Protein AF-D8RZA8-F1 (afdb_monomer_lite)

Secondary structure (DSSP, 8-state):
---------------TTHHHHHHHHHHHHHHHHHHHIIIIISSSB-TTTTTSSEEETTSPBPPTT---TTS-EEE-TTTTTSSBSS--

pLDDT: mean 73.31, std 10.55, range [51.44, 94.44]

Organism: Selaginella moellendorffii (NCBI:txid88036)

Radius of gyration: 25.18 Å; chains: 1; bounding box: 53×43×57 Å

InterPro domains:
  IPR036410 Heat shock protein DnaJ, cysteine-rich domain superfamily [SSF57938] (34-85)

Sequence (88 aa):
RRRGPKVVCAVGELSSNSTSYLIAGAIGIAVIGTAFPIFFSRKDLCPECDGAGFVRKTGSKLTANAARKDNTQIVCARCNGLGKLGKI

Foldseek 3Di:
DDDDDDDDDPDDDDPPCPVVVVVVVVVVVVVVVVCCCVVPVPQFFDPQQRLLQWDAPVSHHDHNPRPDPPGDIDGDPQPRSRRTPPDD

Structure (mmCIF, N/CA/C/O backbone):
data_AF-D8RZA8-F1
#
_entry.id   AF-D8RZA8-F1
#
loop_
_atom_site.group_PDB
_atom_site.id
_atom_site.type_symbol
_atom_site.label_atom_id
_atom_site.label_alt_id
_atom_site.label_comp_id
_atom_site.label_asym_id
_atom_site.label_entity_id
_atom_site.label_seq_id
_atom_site.pdbx_PDB_ins_code
_atom_site.Cartn_x
_atom_site.Cartn_y
_atom_site.Cartn_z
_atom_site.occupancy
_atom_site.B_iso_or_equiv
_atom_site.auth_seq_id
_atom_site.auth_comp_id
_atom_site.auth_asym_id
_atom_site.auth_atom_id
_atom_site.pdbx_PDB_model_num
ATOM 1 N N . ARG A 1 1 ? 31.691 37.215 -27.679 1.00 51.44 1 ARG A N 1
ATOM 2 C CA . ARG A 1 1 ? 31.343 35.980 -28.433 1.00 51.44 1 ARG A CA 1
ATOM 3 C C . ARG A 1 1 ? 30.841 34.932 -27.431 1.00 51.44 1 ARG A C 1
ATOM 5 O O . ARG A 1 1 ? 31.662 34.346 -26.743 1.00 51.44 1 ARG A O 1
ATOM 12 N N . ARG A 1 2 ? 29.521 34.768 -27.243 1.00 57.47 2 ARG A N 1
ATOM 13 C CA . ARG A 1 2 ? 28.959 33.782 -26.294 1.00 57.47 2 ARG A CA 1
ATOM 14 C C . ARG A 1 2 ? 28.919 32.407 -26.971 1.00 57.47 2 ARG A C 1
ATOM 16 O O . ARG A 1 2 ? 28.273 32.266 -28.003 1.00 57.47 2 ARG A O 1
ATOM 23 N N . ARG A 1 3 ? 29.646 31.423 -26.434 1.00 63.78 3 ARG A N 1
ATOM 24 C CA . ARG A 1 3 ? 29.516 30.011 -26.830 1.00 63.78 3 ARG A CA 1
ATOM 25 C C . ARG A 1 3 ? 28.319 29.443 -26.067 1.00 63.78 3 ARG A C 1
ATOM 27 O O . ARG A 1 3 ? 28.373 29.368 -24.845 1.00 63.78 3 ARG A O 1
ATOM 34 N N . GLY A 1 4 ? 27.233 29.134 -26.774 1.00 71.38 4 GLY A N 1
ATOM 35 C CA . GLY A 1 4 ? 26.097 28.410 -26.199 1.00 71.38 4 GLY A CA 1
ATOM 36 C C . GLY A 1 4 ? 26.493 26.990 -25.768 1.00 71.38 4 GLY A C 1
ATOM 37 O O . GLY A 1 4 ? 27.550 26.502 -26.188 1.00 71.38 4 GLY A O 1
ATOM 38 N N . PRO A 1 5 ? 25.685 26.331 -24.919 1.00 65.75 5 PRO A N 1
ATOM 39 C CA . PRO A 1 5 ? 25.964 24.978 -24.453 1.00 65.75 5 PRO A CA 1
ATOM 40 C C . PRO A 1 5 ? 26.071 24.015 -25.640 1.00 65.75 5 PRO A C 1
ATOM 42 O O . PRO A 1 5 ? 25.247 24.024 -26.554 1.00 65.75 5 PRO A O 1
ATOM 45 N N . LYS A 1 6 ? 27.127 23.198 -25.638 1.00 67.69 6 LYS A N 1
ATOM 46 C CA . LYS A 1 6 ? 27.394 22.210 -26.682 1.00 67.69 6 LYS A CA 1
ATOM 47 C C . LYS A 1 6 ? 26.529 20.982 -26.397 1.00 67.69 6 LYS A C 1
ATOM 49 O O . LYS A 1 6 ? 26.887 20.165 -25.556 1.00 67.69 6 LYS A O 1
ATOM 54 N N . VAL A 1 7 ? 25.371 20.889 -27.047 1.00 66.81 7 VAL A N 1
ATOM 55 C CA . VAL A 1 7 ? 24.521 19.692 -26.989 1.00 66.81 7 VAL A CA 1
ATOM 56 C C . VAL A 1 7 ? 25.234 18.586 -27.762 1.00 66.81 7 VAL A C 1
ATOM 58 O O . VAL A 1 7 ? 25.454 18.709 -28.965 1.00 66.81 7 VAL A O 1
ATOM 61 N N . VAL A 1 8 ? 25.656 17.538 -27.058 1.00 63.28 8 VAL A N 1
ATOM 62 C CA . VAL A 1 8 ? 26.257 16.345 -27.658 1.00 63.28 8 VAL A CA 1
ATOM 63 C C . VAL A 1 8 ? 25.192 15.261 -27.648 1.00 63.28 8 VAL A C 1
ATOM 65 O O . VAL A 1 8 ? 24.850 14.733 -26.593 1.00 63.28 8 VAL A O 1
ATOM 68 N N . CYS A 1 9 ? 24.645 14.949 -28.817 1.00 60.53 9 CYS A N 1
ATOM 69 C CA . CYS A 1 9 ? 23.808 13.770 -28.983 1.00 60.53 9 CYS A CA 1
ATOM 70 C C . CYS A 1 9 ? 24.739 12.558 -29.085 1.00 60.53 9 CYS A C 1
ATOM 72 O O . CYS A 1 9 ? 25.607 12.527 -29.957 1.00 60.53 9 CYS A O 1
ATOM 74 N N . ALA A 1 10 ? 24.584 11.574 -28.200 1.00 58.47 10 ALA A N 1
ATOM 75 C CA . ALA A 1 10 ? 25.211 10.274 -28.398 1.00 58.47 10 ALA A CA 1
ATOM 76 C C . ALA A 1 10 ? 24.525 9.614 -29.602 1.00 58.47 10 ALA A C 1
ATOM 78 O O . ALA A 1 10 ? 23.367 9.213 -29.514 1.00 58.47 10 ALA A O 1
ATOM 79 N N . VAL A 1 11 ? 25.214 9.582 -30.742 1.00 59.19 11 VAL A N 1
ATOM 80 C CA . VAL A 1 11 ? 24.744 8.915 -31.959 1.00 59.19 11 VAL A CA 1
ATOM 81 C C . VAL A 1 11 ? 25.527 7.616 -32.088 1.00 59.19 11 VAL A C 1
ATOM 83 O O . VAL A 1 11 ? 26.743 7.633 -32.256 1.00 59.19 11 VAL A O 1
ATOM 86 N N . GLY A 1 12 ? 24.826 6.497 -31.959 1.00 60.47 12 GLY A N 1
ATOM 87 C CA . GLY A 1 12 ? 25.354 5.151 -32.142 1.00 60.47 12 GLY A CA 1
ATOM 88 C C . GLY A 1 12 ? 24.191 4.169 -32.168 1.00 60.47 12 GLY A C 1
ATOM 89 O O . GLY A 1 12 ? 23.245 4.331 -31.395 1.00 60.47 12 GLY A O 1
ATOM 90 N N . GLU A 1 13 ? 24.229 3.193 -33.076 1.00 57.38 13 GLU A N 1
ATOM 91 C CA . GLU A 1 13 ? 23.252 2.105 -33.093 1.00 57.38 13 GLU A CA 1
ATOM 92 C C . GLU A 1 13 ? 23.276 1.405 -31.734 1.00 57.38 13 GLU A C 1
ATOM 94 O O . GLU A 1 13 ? 24.283 0.816 -31.332 1.00 57.38 13 GLU A O 1
ATO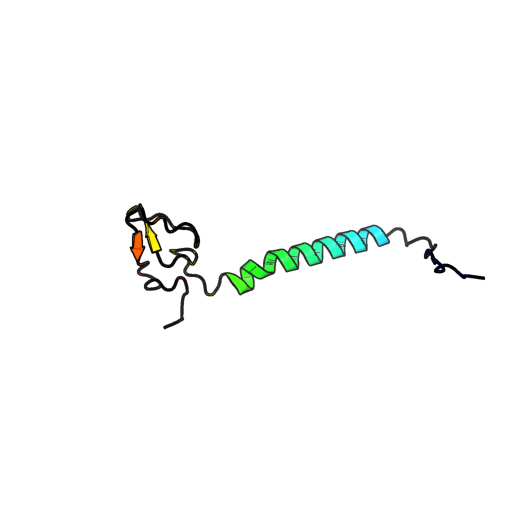M 99 N N . LEU A 1 14 ? 22.167 1.477 -30.996 1.00 59.75 14 LEU A N 1
ATOM 100 C CA . LEU A 1 14 ? 21.985 0.547 -29.900 1.00 59.75 14 LEU A CA 1
ATOM 101 C C . LEU A 1 14 ? 21.821 -0.845 -30.522 1.00 59.75 14 LEU A C 1
ATOM 103 O O . LEU A 1 14 ? 21.020 -1.018 -31.438 1.00 59.75 14 LEU A O 1
ATOM 107 N N . SER A 1 15 ? 22.564 -1.832 -30.012 1.00 65.38 15 SER A N 1
ATOM 108 C CA . SER A 1 15 ? 22.397 -3.245 -30.385 1.00 65.38 15 SER A CA 1
ATOM 109 C C . SER A 1 15 ? 20.907 -3.614 -30.434 1.00 65.38 15 SER A C 1
ATOM 111 O O . SER A 1 15 ? 20.135 -3.137 -29.595 1.00 65.38 15 SER A O 1
ATOM 113 N N . SER A 1 16 ? 20.490 -4.456 -31.387 1.00 65.12 16 SER A N 1
ATOM 114 C CA . SER A 1 16 ? 19.078 -4.818 -31.624 1.00 65.12 16 SER A CA 1
ATOM 115 C C . SER A 1 16 ? 18.346 -5.322 -30.371 1.00 65.12 16 SER A C 1
ATOM 117 O O . SER A 1 16 ? 17.131 -5.176 -30.259 1.00 65.12 16 SER A O 1
ATOM 119 N N . ASN A 1 17 ? 19.088 -5.841 -29.387 1.00 71.44 17 ASN A N 1
ATOM 120 C CA . ASN A 1 17 ? 18.553 -6.323 -28.113 1.00 71.44 17 ASN A CA 1
ATOM 121 C C . ASN A 1 17 ? 18.423 -5.241 -27.022 1.00 71.44 17 ASN A C 1
ATOM 123 O O . ASN A 1 17 ? 17.872 -5.519 -25.9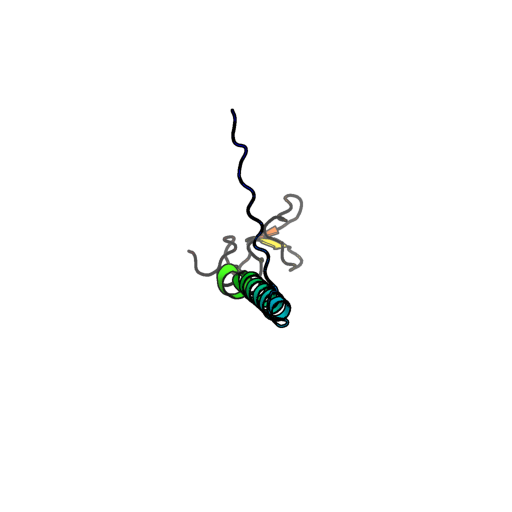60 1.00 71.44 17 ASN A O 1
ATOM 127 N N . SER A 1 18 ? 18.895 -4.013 -27.231 1.00 69.06 18 SER A N 1
ATOM 128 C CA . SER A 1 18 ? 18.867 -2.925 -26.234 1.00 69.06 18 SER A CA 1
ATOM 129 C C . SER A 1 18 ? 17.467 -2.625 -25.695 1.00 69.06 18 SER A C 1
ATOM 131 O O . SER A 1 18 ? 17.279 -2.522 -24.483 1.00 69.06 18 SER A O 1
ATOM 133 N N . THR A 1 19 ? 16.465 -2.575 -26.571 1.00 79.06 19 THR A N 1
ATOM 134 C CA . THR A 1 19 ? 15.063 -2.373 -26.193 1.00 79.06 19 THR A CA 1
ATOM 135 C C . THR A 1 19 ? 14.561 -3.485 -25.275 1.00 79.06 19 THR A C 1
ATOM 137 O O . THR A 1 19 ? 13.835 -3.209 -24.324 1.00 79.06 19 THR A O 1
ATOM 140 N N . SER A 1 20 ? 14.999 -4.732 -25.486 1.00 82.88 20 SER A N 1
ATOM 141 C CA . SER A 1 20 ? 14.626 -5.851 -24.614 1.00 82.88 20 SER A CA 1
ATOM 142 C C . SER A 1 20 ? 15.193 -5.692 -23.199 1.00 82.88 20 SER A C 1
ATOM 144 O O . SER A 1 20 ? 14.462 -5.890 -22.233 1.00 82.88 20 SER A O 1
ATOM 146 N N . TYR A 1 21 ? 16.442 -5.234 -23.056 1.00 80.62 21 TYR A N 1
ATOM 147 C CA . TYR A 1 21 ? 17.048 -4.971 -21.747 1.00 80.62 21 TYR A CA 1
ATOM 148 C C . TYR A 1 21 ? 16.402 -3.780 -21.032 1.00 80.62 21 TYR A C 1
ATOM 150 O O . TYR A 1 21 ? 16.216 -3.830 -19.818 1.00 80.62 21 TYR A O 1
ATOM 158 N N . LEU A 1 22 ? 16.014 -2.733 -21.769 1.00 84.81 22 LEU A N 1
ATOM 159 C CA . LEU A 1 22 ? 15.293 -1.589 -21.203 1.00 84.81 22 LEU A CA 1
ATOM 160 C C . LEU A 1 22 ? 13.909 -1.997 -20.690 1.00 84.81 22 LEU A C 1
ATOM 162 O O . LEU A 1 22 ? 13.537 -1.642 -19.572 1.00 84.81 22 LEU A O 1
ATOM 166 N N . ILE A 1 23 ? 13.171 -2.782 -21.477 1.00 85.50 23 ILE A N 1
ATOM 167 C CA . ILE A 1 23 ? 11.854 -3.294 -21.088 1.00 85.50 23 ILE A CA 1
ATOM 168 C C . ILE A 1 23 ? 11.987 -4.251 -19.898 1.00 85.50 23 ILE A C 1
ATOM 170 O O . ILE A 1 23 ? 11.268 -4.101 -18.912 1.00 85.50 23 ILE A O 1
ATOM 174 N N . ALA A 1 24 ? 12.934 -5.192 -19.940 1.00 87.56 24 ALA A N 1
ATOM 175 C CA . ALA A 1 24 ? 13.175 -6.129 -18.844 1.00 87.56 24 ALA A CA 1
ATOM 176 C C . ALA A 1 24 ? 13.582 -5.408 -17.548 1.00 87.56 24 ALA A C 1
ATOM 178 O O . ALA A 1 24 ? 13.072 -5.733 -16.476 1.00 87.56 24 ALA A O 1
ATOM 179 N N . GLY A 1 25 ? 14.441 -4.390 -17.641 1.00 88.88 25 GLY A N 1
ATOM 180 C CA . GLY A 1 25 ? 14.826 -3.552 -16.506 1.00 88.88 25 GLY A CA 1
ATOM 181 C C . GLY A 1 25 ? 13.646 -2.767 -15.930 1.00 88.88 25 GLY A C 1
ATOM 182 O O . GLY A 1 25 ? 13.456 -2.746 -14.714 1.00 88.88 25 GLY A O 1
ATOM 183 N N . ALA A 1 26 ? 12.809 -2.180 -16.791 1.00 91.19 26 ALA A N 1
ATOM 184 C CA . ALA A 1 26 ? 11.609 -1.462 -16.370 1.00 91.19 26 ALA A CA 1
ATOM 185 C C . ALA A 1 26 ? 10.615 -2.381 -15.641 1.00 91.19 26 ALA A C 1
ATOM 187 O O . ALA A 1 26 ? 10.107 -2.020 -14.578 1.00 91.19 26 ALA A O 1
ATOM 188 N N . ILE A 1 27 ? 10.390 -3.590 -16.166 1.00 93.88 27 ILE A N 1
ATOM 189 C CA . ILE A 1 27 ? 9.550 -4.607 -15.519 1.00 93.88 27 ILE A CA 1
ATOM 190 C C . ILE A 1 27 ? 10.149 -5.006 -14.166 1.00 93.88 27 ILE A C 1
ATOM 192 O O . ILE A 1 27 ? 9.430 -5.037 -13.169 1.00 93.88 27 ILE A O 1
ATOM 196 N N . GLY A 1 28 ? 11.459 -5.258 -14.104 1.00 94.44 28 GLY A N 1
ATOM 197 C CA . GLY A 1 28 ? 12.148 -5.622 -12.865 1.00 94.44 28 GLY A CA 1
ATOM 198 C C . GLY A 1 28 ? 11.962 -4.578 -11.761 1.00 94.44 28 GLY A C 1
ATOM 199 O O . GLY A 1 28 ? 11.552 -4.921 -10.651 1.00 94.44 28 GLY A O 1
ATOM 200 N N . ILE A 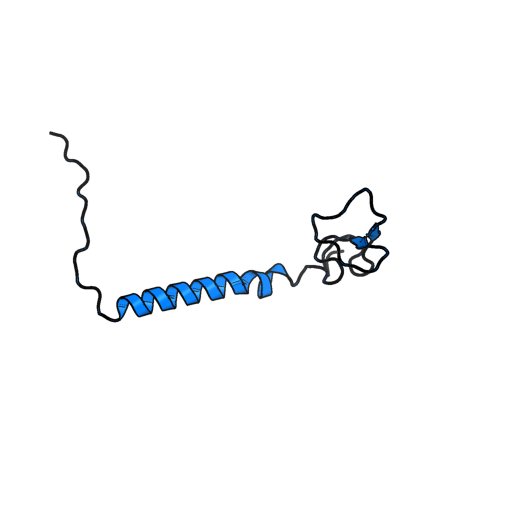1 29 ? 12.180 -3.295 -12.067 1.00 91.81 29 ILE A N 1
ATOM 201 C CA . ILE A 1 29 ? 11.987 -2.208 -11.094 1.00 91.81 29 ILE A CA 1
ATOM 202 C C . ILE A 1 29 ? 10.513 -2.066 -10.700 1.00 91.81 29 ILE A C 1
ATOM 204 O O . ILE A 1 29 ? 10.219 -1.889 -9.517 1.00 91.81 29 ILE A O 1
ATOM 208 N N . ALA A 1 30 ? 9.579 -2.187 -11.648 1.00 91.00 30 ALA A N 1
ATOM 209 C CA . ALA A 1 30 ? 8.149 -2.113 -11.353 1.00 91.00 30 ALA A CA 1
ATOM 210 C C . ALA A 1 30 ? 7.697 -3.231 -10.398 1.00 91.00 30 ALA A C 1
ATOM 212 O O . ALA A 1 30 ? 6.966 -2.976 -9.438 1.00 91.00 30 ALA A O 1
ATOM 213 N N . VAL A 1 31 ? 8.171 -4.462 -10.603 1.00 90.69 31 VAL A N 1
ATOM 214 C CA . VAL A 1 31 ? 7.873 -5.598 -9.717 1.00 90.69 31 VAL A CA 1
ATOM 215 C C . VAL A 1 31 ? 8.470 -5.377 -8.328 1.00 90.69 31 VAL A C 1
ATOM 217 O O . VAL A 1 31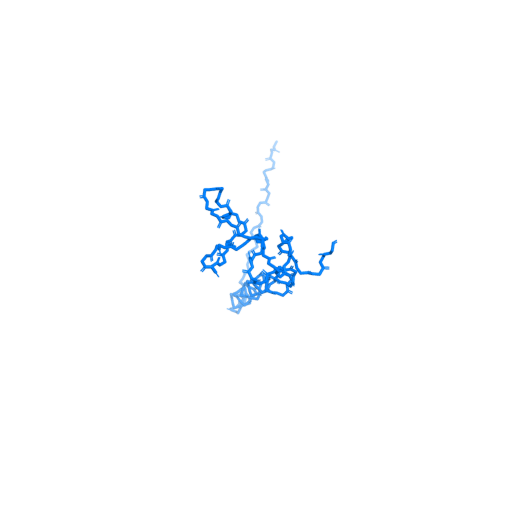 ? 7.769 -5.528 -7.331 1.00 90.69 31 VAL A O 1
ATOM 220 N N . ILE A 1 32 ? 9.735 -4.960 -8.237 1.00 89.88 32 ILE A N 1
ATOM 221 C CA . ILE A 1 32 ? 10.388 -4.703 -6.944 1.00 89.88 32 ILE A CA 1
ATOM 222 C C . ILE A 1 32 ? 9.663 -3.582 -6.182 1.00 89.88 32 ILE A C 1
ATOM 224 O O . ILE A 1 32 ? 9.357 -3.734 -4.997 1.00 89.88 32 ILE A O 1
ATOM 228 N N . GLY A 1 33 ? 9.330 -2.482 -6.861 1.00 86.12 33 GLY A N 1
ATOM 229 C CA . GLY A 1 33 ? 8.631 -1.345 -6.260 1.00 86.12 33 GLY A CA 1
ATOM 230 C C . GLY A 1 33 ? 7.218 -1.688 -5.781 1.00 86.12 33 GLY A C 1
ATOM 231 O O . GLY A 1 33 ? 6.809 -1.249 -4.708 1.00 86.12 33 GLY A O 1
ATOM 232 N N . THR A 1 34 ? 6.482 -2.514 -6.530 1.00 84.00 34 THR A N 1
ATOM 233 C CA . THR A 1 34 ? 5.119 -2.942 -6.158 1.00 84.00 34 THR A CA 1
ATOM 234 C C . THR A 1 34 ? 5.095 -4.050 -5.105 1.00 84.00 34 THR A C 1
ATOM 236 O O . THR A 1 34 ? 4.138 -4.133 -4.335 1.00 84.00 34 THR A O 1
ATOM 239 N N . ALA A 1 35 ? 6.145 -4.869 -5.011 1.00 80.38 35 ALA A N 1
ATOM 240 C CA . ALA A 1 35 ? 6.274 -5.896 -3.979 1.00 80.38 35 ALA A CA 1
ATOM 241 C C . ALA A 1 35 ? 6.688 -5.322 -2.609 1.00 80.38 35 ALA A C 1
ATOM 243 O O . ALA A 1 35 ? 6.352 -5.895 -1.569 1.00 80.38 35 ALA A O 1
ATOM 244 N N . PHE A 1 36 ? 7.378 -4.178 -2.571 1.00 78.88 36 PHE A N 1
ATOM 245 C CA . PHE A 1 36 ? 7.883 -3.577 -1.332 1.00 78.88 36 PHE A CA 1
ATOM 246 C C . PHE A 1 36 ? 6.804 -3.317 -0.249 1.00 78.88 36 PHE A C 1
ATOM 248 O O . PHE A 1 36 ? 7.008 -3.729 0.899 1.00 78.88 36 PHE A O 1
ATOM 255 N N . PRO A 1 37 ? 5.621 -2.739 -0.553 1.00 69.19 37 PRO A N 1
ATOM 256 C CA . PRO A 1 37 ? 4.555 -2.545 0.435 1.00 69.19 37 PRO A CA 1
ATOM 257 C C . PRO A 1 37 ? 4.026 -3.855 1.029 1.00 69.19 37 PRO A C 1
ATOM 259 O O . PRO A 1 37 ? 3.613 -3.887 2.189 1.00 69.19 37 PRO A O 1
ATOM 262 N N . ILE A 1 38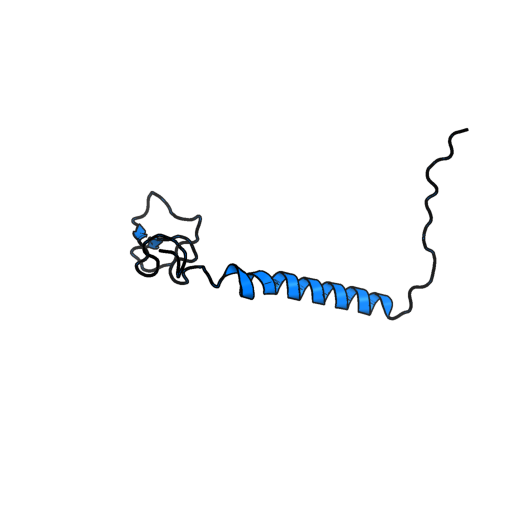 ? 4.050 -4.938 0.249 1.00 71.38 38 ILE A N 1
ATOM 263 C CA . ILE A 1 38 ? 3.571 -6.257 0.673 1.00 71.38 38 ILE A CA 1
ATOM 264 C C . ILE A 1 38 ? 4.532 -6.847 1.711 1.00 71.38 38 ILE A C 1
ATOM 266 O O . ILE A 1 38 ? 4.089 -7.328 2.753 1.00 71.38 38 ILE A O 1
ATOM 270 N N . PHE A 1 39 ? 5.844 -6.766 1.464 1.00 65.81 39 PHE A N 1
ATOM 271 C CA . PHE A 1 39 ? 6.852 -7.354 2.350 1.00 65.81 39 PHE A CA 1
ATOM 272 C C . PHE A 1 39 ? 7.177 -6.511 3.588 1.00 65.81 39 PHE A C 1
ATOM 274 O O . PHE A 1 39 ? 7.446 -7.088 4.648 1.00 65.81 39 PHE A O 1
ATOM 281 N N . PHE A 1 40 ? 7.152 -5.180 3.472 1.00 62.84 40 PHE A N 1
ATOM 282 C CA . PHE A 1 40 ? 7.576 -4.273 4.545 1.00 62.84 40 PHE A CA 1
ATOM 283 C C . PHE A 1 40 ? 6.430 -3.515 5.225 1.00 62.84 40 PHE A C 1
ATOM 285 O O . PHE A 1 40 ? 6.443 -3.388 6.443 1.00 62.84 40 PHE A O 1
ATOM 292 N N . SER A 1 41 ? 5.424 -3.023 4.494 1.00 61.81 41 SER A N 1
ATOM 293 C CA . SER A 1 41 ? 4.443 -2.082 5.069 1.00 61.81 41 SER A CA 1
ATOM 294 C C . SER A 1 41 ? 3.280 -2.761 5.803 1.00 61.81 41 SER A C 1
ATOM 296 O O . SER A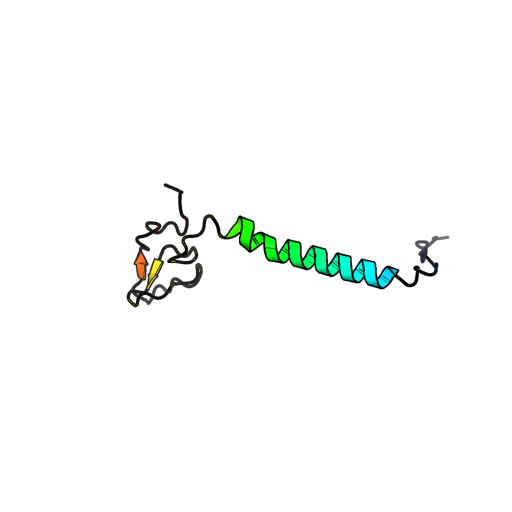 1 41 ? 2.718 -2.176 6.727 1.00 61.81 41 SER A O 1
ATOM 298 N N . ARG A 1 42 ? 2.919 -3.997 5.433 1.00 62.91 42 ARG A N 1
ATOM 299 C CA . ARG A 1 42 ? 1.742 -4.685 5.996 1.00 62.91 42 ARG A CA 1
ATOM 300 C C . ARG A 1 42 ? 1.994 -5.540 7.238 1.00 62.91 42 ARG A C 1
ATOM 302 O O . ARG A 1 42 ? 1.025 -6.014 7.819 1.00 62.91 42 ARG A O 1
ATOM 309 N N . LYS A 1 43 ? 3.243 -5.749 7.664 1.00 64.94 43 LYS A N 1
ATOM 310 C CA . LYS A 1 43 ? 3.530 -6.614 8.827 1.00 64.94 43 LYS A CA 1
ATOM 311 C C . LYS A 1 43 ? 3.099 -5.997 10.156 1.00 64.94 43 LYS A C 1
ATOM 313 O O . LYS A 1 43 ? 2.647 -6.723 11.033 1.00 64.94 43 LYS A O 1
ATOM 318 N N . ASP A 1 44 ? 3.177 -4.675 10.273 1.00 72.06 44 ASP A N 1
ATOM 319 C CA . ASP A 1 44 ? 2.835 -3.986 11.519 1.00 72.06 44 ASP A CA 1
ATOM 320 C C . ASP A 1 44 ? 1.363 -3.589 11.597 1.00 72.06 44 ASP A C 1
ATOM 322 O O . ASP A 1 44 ? 0.908 -3.168 12.653 1.00 72.06 44 ASP A O 1
ATOM 326 N N . LEU A 1 45 ? 0.611 -3.668 10.497 1.00 78.88 45 LEU A N 1
ATOM 327 C CA . LEU A 1 45 ? -0.762 -3.180 10.443 1.00 78.88 45 LEU A CA 1
ATOM 328 C C . LEU A 1 45 ? -1.730 -4.227 10.998 1.00 78.88 45 LEU A C 1
ATOM 330 O O . LEU A 1 45 ? -1.636 -5.412 10.682 1.00 78.88 45 LEU A O 1
ATOM 334 N N . CYS A 1 46 ? -2.699 -3.796 11.805 1.00 79.19 46 CYS A N 1
ATOM 335 C CA . CYS A 1 46 ? -3.727 -4.709 12.287 1.00 79.19 46 CYS A CA 1
ATOM 336 C C . CYS A 1 46 ? -4.630 -5.154 11.120 1.00 79.19 46 CYS A C 1
ATOM 338 O O . CYS A 1 46 ? -5.295 -4.307 10.521 1.00 79.19 46 CYS A O 1
ATOM 340 N N . PRO A 1 47 ? -4.722 -6.463 10.808 1.00 77.94 47 PRO A N 1
ATOM 341 C CA . PRO A 1 47 ? -5.479 -6.952 9.657 1.00 77.94 47 PRO A CA 1
ATOM 342 C C . PRO A 1 47 ? -6.994 -6.795 9.829 1.00 77.94 47 PRO A C 1
ATOM 344 O O . PRO A 1 47 ? -7.723 -6.864 8.843 1.00 77.94 47 PRO A O 1
ATOM 347 N N . GLU A 1 48 ? -7.480 -6.590 11.057 1.00 78.06 48 GLU A N 1
ATOM 348 C CA . GLU A 1 48 ? -8.907 -6.409 11.360 1.00 78.06 48 GLU A CA 1
ATOM 349 C C . GLU A 1 48 ? -9.398 -5.003 11.026 1.00 78.06 48 GLU A C 1
ATOM 351 O O . GLU A 1 48 ? -10.483 -4.836 10.482 1.00 78.06 48 GLU A O 1
ATOM 356 N N . CYS A 1 49 ? -8.602 -3.982 11.337 1.00 80.38 49 CYS A N 1
ATOM 357 C CA . CYS A 1 49 ? -8.980 -2.582 11.146 1.00 80.38 49 CYS A CA 1
ATOM 358 C C . CYS A 1 49 ? -8.160 -1.871 10.068 1.00 80.38 49 CYS A C 1
ATOM 360 O O . CYS A 1 49 ? -8.331 -0.674 9.897 1.00 80.38 49 CYS A O 1
ATOM 362 N N . ASP A 1 50 ? -7.261 -2.574 9.376 1.00 77.81 50 ASP A N 1
ATOM 363 C CA . ASP A 1 50 ? -6.432 -2.040 8.286 1.00 77.81 50 ASP A CA 1
ATOM 364 C C . ASP A 1 50 ? -5.727 -0.721 8.659 1.00 77.81 50 ASP A C 1
ATOM 366 O O . ASP A 1 50 ? -5.671 0.239 7.892 1.00 77.81 50 ASP A O 1
ATOM 370 N N . GLY A 1 51 ? -5.240 -0.642 9.902 1.00 78.38 51 GLY A N 1
ATOM 371 C CA . GLY A 1 51 ? -4.550 0.541 10.421 1.00 78.38 51 GLY A CA 1
ATOM 372 C C . GLY A 1 51 ? -5.445 1.613 11.037 1.00 78.38 51 GLY A C 1
ATOM 373 O O . GLY A 1 51 ? -4.920 2.549 11.628 1.00 78.38 51 GLY A O 1
ATOM 374 N N . ALA A 1 52 ? -6.771 1.484 10.955 1.00 80.75 52 ALA A N 1
ATOM 375 C CA . ALA A 1 52 ? -7.700 2.495 11.462 1.00 80.75 52 ALA A CA 1
ATOM 376 C C . ALA A 1 52 ? -7.828 2.525 12.989 1.00 80.75 52 ALA A C 1
ATOM 378 O O . ALA A 1 52 ? -8.286 3.518 13.538 1.00 80.75 52 ALA A O 1
ATOM 379 N N . GLY A 1 53 ? -7.519 1.424 13.682 1.00 81.69 53 GLY A N 1
ATOM 380 C CA . GLY A 1 53 ? -7.750 1.287 15.128 1.00 81.69 53 GLY A CA 1
ATOM 381 C C . GLY A 1 53 ? -9.215 1.036 15.518 1.00 81.69 53 GLY A C 1
ATOM 382 O O . GLY A 1 53 ? -9.482 0.544 16.612 1.00 81.69 53 GLY A O 1
ATOM 383 N N . PHE A 1 54 ? -10.166 1.251 14.607 1.00 82.69 54 PHE A N 1
ATOM 384 C CA . PHE A 1 54 ? -11.602 1.088 14.845 1.00 82.69 54 PHE A CA 1
ATOM 385 C C . PHE A 1 54 ? -12.253 0.154 13.819 1.00 82.69 54 PHE A C 1
ATOM 387 O O . PHE A 1 54 ? -11.791 0.029 12.684 1.00 82.69 54 PHE A O 1
ATOM 394 N N . VAL A 1 55 ? -13.355 -0.486 14.207 1.00 81.38 55 VAL A N 1
ATOM 395 C CA . VAL A 1 55 ? -14.228 -1.260 13.309 1.00 81.38 55 VAL A CA 1
ATOM 396 C C . VAL A 1 55 ? -15.674 -0.777 13.453 1.00 81.38 55 VAL A C 1
ATOM 398 O O . VAL A 1 55 ? -16.055 -0.203 14.479 1.00 81.38 55 VAL A O 1
ATOM 401 N N . ARG A 1 56 ? -16.505 -0.948 12.416 1.00 78.62 56 ARG A N 1
ATOM 402 C CA . ARG A 1 56 ? -17.938 -0.612 12.526 1.00 78.62 56 ARG A CA 1
ATOM 403 C C . ARG A 1 56 ? -18.643 -1.628 13.426 1.00 78.62 56 ARG A C 1
ATOM 405 O O . ARG A 1 56 ? -18.279 -2.801 13.412 1.00 78.62 56 ARG A O 1
ATOM 412 N N . LYS A 1 57 ? -19.721 -1.222 14.115 1.00 70.19 57 LYS A N 1
ATOM 413 C CA . LYS A 1 57 ? -20.597 -2.165 14.847 1.00 70.19 57 LYS A CA 1
ATOM 414 C C . LYS A 1 57 ? -21.112 -3.318 13.975 1.00 70.19 57 LYS A C 1
ATOM 416 O O . LYS A 1 57 ? -21.353 -4.403 14.480 1.00 70.19 57 LYS A O 1
ATOM 421 N N . THR A 1 58 ? -21.239 -3.098 12.668 1.00 70.19 58 THR A N 1
ATOM 422 C CA . THR A 1 58 ? -21.665 -4.096 11.677 1.00 70.19 58 THR A CA 1
ATOM 423 C C . THR A 1 58 ? -20.543 -5.043 11.220 1.00 70.19 58 THR A C 1
ATOM 425 O O . THR A 1 58 ? -20.718 -5.751 10.236 1.00 70.19 58 THR A O 1
ATOM 428 N N . GLY A 1 59 ? -19.373 -5.040 11.873 1.00 65.31 59 GLY A N 1
ATOM 429 C CA . GLY A 1 59 ? -18.272 -5.982 11.611 1.00 65.31 59 GLY A CA 1
ATOM 430 C C . GLY A 1 59 ? -17.412 -5.680 10.377 1.00 65.31 59 GLY A C 1
ATOM 431 O O . GLY A 1 59 ? -16.473 -6.412 10.086 1.00 65.31 59 GLY A O 1
ATOM 432 N N . SER A 1 60 ? -17.690 -4.603 9.641 1.00 67.19 60 SER A N 1
ATOM 433 C CA . SER A 1 60 ? -16.912 -4.219 8.455 1.00 67.19 60 SER A CA 1
ATOM 434 C C . SER A 1 60 ? -15.685 -3.372 8.818 1.00 67.19 60 SER A C 1
ATOM 436 O O . SER A 1 60 ? -15.793 -2.444 9.633 1.00 67.19 60 SER A O 1
ATOM 438 N N . LYS A 1 61 ? -14.552 -3.638 8.149 1.00 67.88 61 LYS A N 1
ATOM 439 C CA . LYS A 1 61 ? -13.295 -2.886 8.303 1.00 67.88 61 LYS A CA 1
ATOM 440 C C . LYS A 1 61 ? -13.483 -1.422 7.901 1.00 67.88 61 LYS A C 1
ATOM 442 O O . LYS A 1 61 ? -14.143 -1.122 6.905 1.00 67.88 61 LYS A O 1
ATOM 447 N N . LEU A 1 62 ? -12.909 -0.511 8.680 1.00 65.12 62 LEU A N 1
ATOM 448 C CA . LEU A 1 62 ? -12.782 0.896 8.309 1.00 65.12 62 LEU A CA 1
ATOM 449 C C . LEU A 1 62 ? -11.392 1.090 7.717 1.00 65.12 62 LEU A C 1
ATOM 451 O O . LEU A 1 62 ? -10.421 0.615 8.286 1.00 65.12 62 LEU A O 1
ATOM 455 N N . THR A 1 63 ? -11.285 1.772 6.582 1.00 65.50 63 THR A N 1
ATOM 456 C CA . THR A 1 63 ? -9.980 2.218 6.089 1.00 65.50 63 THR A CA 1
ATOM 457 C C . THR A 1 63 ? -9.441 3.312 7.010 1.00 65.50 63 THR A C 1
ATOM 459 O O . THR A 1 63 ? -10.220 4.085 7.571 1.00 65.50 63 THR A O 1
ATOM 462 N N . ALA A 1 64 ? -8.115 3.390 7.165 1.00 60.00 64 ALA A N 1
ATOM 463 C CA . ALA A 1 64 ? -7.436 4.239 8.155 1.00 60.00 64 ALA A CA 1
ATOM 464 C C . ALA A 1 64 ? -7.861 5.725 8.179 1.00 60.00 64 ALA A C 1
ATOM 466 O O . ALA A 1 64 ? -7.780 6.364 9.221 1.00 60.00 64 ALA A O 1
ATOM 467 N N . ASN A 1 65 ? -8.399 6.255 7.074 1.00 56.44 65 ASN A N 1
ATOM 468 C CA . ASN A 1 65 ? -8.862 7.646 6.957 1.00 56.44 65 ASN A CA 1
ATOM 469 C C . ASN A 1 65 ? -10.398 7.808 6.980 1.00 56.44 65 ASN A C 1
ATOM 471 O O . ASN A 1 65 ? -10.905 8.908 6.775 1.00 56.44 65 ASN A O 1
ATOM 475 N N . ALA A 1 66 ? -11.159 6.730 7.188 1.00 58.22 66 ALA A N 1
ATOM 476 C CA . ALA A 1 66 ? -12.620 6.708 7.065 1.00 58.22 66 ALA A CA 1
ATOM 477 C C . ALA A 1 66 ? -13.361 6.616 8.409 1.00 58.22 66 ALA A C 1
ATOM 479 O O . ALA A 1 66 ? -14.539 6.240 8.435 1.00 58.22 66 ALA A O 1
ATOM 480 N N . ALA A 1 67 ? -12.705 6.959 9.522 1.00 62.50 67 ALA A N 1
ATOM 481 C CA . ALA A 1 67 ? -13.356 7.089 10.821 1.00 62.50 67 ALA A CA 1
ATOM 482 C C . ALA A 1 67 ? -14.372 8.249 10.786 1.00 62.50 67 ALA A C 1
ATOM 484 O O . ALA A 1 67 ? -14.074 9.400 11.094 1.00 62.50 67 ALA A O 1
ATOM 485 N N . ARG A 1 68 ? -15.602 7.949 10.362 1.00 60.56 68 ARG A N 1
ATOM 486 C CA . ARG A 1 68 ? -16.716 8.902 10.290 1.00 60.56 68 ARG A CA 1
ATOM 487 C C . ARG A 1 68 ? -17.268 9.162 11.686 1.00 60.56 68 ARG A C 1
ATOM 489 O O . ARG A 1 68 ? -17.869 8.265 12.274 1.00 60.56 68 ARG A O 1
ATOM 496 N N . LYS A 1 69 ? -17.105 10.391 12.185 1.00 65.06 69 LYS A N 1
ATOM 497 C CA . LYS A 1 69 ? -17.600 10.839 13.503 1.00 65.06 69 LYS A CA 1
ATOM 498 C C . LYS A 1 69 ? -19.093 10.548 13.717 1.00 65.06 69 LYS A C 1
ATOM 500 O O . LYS A 1 69 ? -19.506 10.307 14.843 1.00 65.06 69 LYS A O 1
ATOM 505 N N . ASP A 1 70 ? -19.864 10.508 12.632 1.00 69.38 70 ASP A N 1
ATOM 506 C CA . ASP A 1 70 ? -21.316 10.292 12.644 1.00 69.38 70 ASP A CA 1
ATOM 507 C C . ASP A 1 70 ? -21.724 8.829 12.855 1.00 69.38 70 ASP A C 1
ATOM 509 O O . ASP A 1 70 ? -22.888 8.544 13.123 1.00 69.38 70 ASP A O 1
ATOM 513 N N . ASN A 1 71 ? -20.797 7.879 12.697 1.00 67.56 71 ASN A N 1
ATOM 514 C CA . ASN A 1 71 ? -21.109 6.461 12.811 1.00 67.56 71 ASN A CA 1
ATOM 515 C C . ASN A 1 71 ? -20.592 5.896 14.136 1.00 67.56 71 ASN A C 1
ATOM 517 O O . ASN A 1 71 ? -19.490 6.226 14.572 1.00 67.56 71 ASN A O 1
ATOM 521 N N . THR A 1 72 ? -21.359 4.998 14.760 1.00 70.56 72 THR A N 1
ATOM 522 C CA . THR A 1 72 ? -20.904 4.338 15.992 1.00 70.56 72 THR A CA 1
ATOM 523 C C . THR A 1 72 ? -19.781 3.351 15.666 1.00 70.56 72 THR A C 1
ATOM 525 O O . THR A 1 72 ? -19.988 2.302 15.048 1.00 70.56 72 THR A O 1
ATOM 528 N N . GLN A 1 73 ? -18.562 3.729 16.039 1.00 75.56 73 GLN A N 1
ATOM 529 C CA . GLN A 1 73 ? -17.344 2.953 15.831 1.00 75.56 73 GLN A CA 1
ATOM 530 C C . GLN A 1 73 ? -16.934 2.307 17.148 1.00 75.56 73 GLN A C 1
ATOM 532 O O . GLN A 1 73 ? -17.000 2.941 18.201 1.00 75.56 73 GLN A O 1
ATOM 537 N N . ILE A 1 74 ? -16.524 1.046 17.089 1.00 80.19 74 ILE A N 1
ATOM 538 C CA . ILE A 1 74 ? -15.991 0.324 18.243 1.00 80.19 74 ILE A CA 1
ATOM 539 C C . ILE A 1 74 ? -14.475 0.212 18.105 1.00 80.19 74 ILE A C 1
ATOM 541 O O . ILE A 1 74 ? -13.943 0.071 17.000 1.00 80.19 74 ILE A O 1
ATOM 545 N N . VAL A 1 75 ? -13.774 0.295 19.235 1.00 82.50 75 VAL A N 1
ATOM 546 C CA . VAL A 1 75 ? -12.324 0.084 19.289 1.00 82.50 75 VAL A CA 1
ATOM 547 C C . VAL A 1 75 ? -12.026 -1.331 18.799 1.00 82.50 75 VAL A C 1
ATOM 549 O O . VAL A 1 75 ? -12.670 -2.294 19.217 1.00 82.50 75 VAL A O 1
ATOM 552 N N . CYS A 1 76 ? -11.070 -1.469 17.882 1.00 84.19 76 CYS A N 1
ATOM 553 C CA . CYS A 1 76 ? -10.662 -2.775 17.388 1.00 84.19 76 CYS A CA 1
ATOM 554 C C . CYS A 1 76 ? -10.019 -3.573 18.529 1.00 84.19 76 CYS A C 1
ATOM 556 O O . CYS A 1 76 ? -8.913 -3.250 18.962 1.00 84.19 76 CYS A O 1
ATOM 558 N N . ALA A 1 77 ? -10.681 -4.647 18.962 1.00 82.06 77 ALA A N 1
ATOM 559 C CA . ALA A 1 77 ? -10.231 -5.489 20.073 1.00 82.06 77 ALA A CA 1
ATOM 560 C C . ALA A 1 77 ? -8.849 -6.128 19.846 1.00 82.06 77 ALA A C 1
ATOM 562 O O . ALA A 1 77 ? -8.143 -6.441 20.794 1.00 82.06 77 ALA A O 1
ATOM 563 N N . ARG A 1 78 ? -8.433 -6.305 18.586 1.00 81.44 78 ARG A N 1
ATOM 564 C CA . ARG A 1 78 ? -7.159 -6.956 18.254 1.00 81.44 78 ARG A CA 1
ATOM 565 C C . ARG A 1 78 ? -5.939 -6.046 18.410 1.00 81.44 78 ARG A C 1
ATOM 567 O O . ARG A 1 78 ? -4.840 -6.544 18.616 1.00 81.44 78 ARG A O 1
ATOM 574 N N . CYS A 1 79 ? -6.118 -4.731 18.290 1.00 83.44 79 CYS A N 1
ATOM 575 C CA . CYS A 1 79 ? -5.029 -3.751 18.409 1.00 83.44 79 CYS A CA 1
ATOM 576 C C . CYS A 1 79 ? -5.300 -2.664 19.455 1.00 83.44 79 CYS A C 1
ATOM 578 O O . CYS A 1 79 ? -4.569 -1.681 19.499 1.00 83.44 79 CYS A O 1
ATOM 580 N N . ASN A 1 80 ? -6.364 -2.801 20.252 1.00 82.56 80 ASN A N 1
ATOM 581 C CA . ASN A 1 80 ? -6.773 -1.845 21.286 1.00 82.56 80 ASN A CA 1
ATOM 582 C C . ASN A 1 80 ? -6.812 -0.379 20.812 1.00 82.56 80 ASN A C 1
ATOM 584 O O . ASN A 1 80 ? -6.505 0.532 21.572 1.00 82.56 80 ASN A O 1
ATOM 588 N N . GLY A 1 81 ? -7.170 -0.133 19.548 1.00 79.81 81 GLY A N 1
ATOM 589 C CA . GLY A 1 81 ? -7.234 1.227 18.998 1.00 79.81 81 GLY A CA 1
ATOM 590 C C . GLY A 1 81 ? -5.945 1.755 18.369 1.00 79.81 81 GLY A C 1
ATOM 591 O O . GLY A 1 81 ? -5.981 2.808 17.745 1.00 79.81 81 GLY A O 1
ATOM 592 N N . LEU A 1 82 ? -4.828 1.030 18.452 1.00 79.25 82 LEU A N 1
ATOM 593 C CA . LEU A 1 82 ? -3.523 1.498 17.963 1.00 79.25 82 LEU A CA 1
ATOM 594 C C . LEU A 1 82 ? -3.353 1.374 16.442 1.00 79.25 82 LEU A C 1
ATOM 596 O O . LEU A 1 82 ? -2.447 1.966 15.863 1.00 79.25 82 LEU A O 1
ATOM 600 N N . GLY A 1 83 ? -4.165 0.539 15.787 1.00 79.69 83 GLY A N 1
ATOM 601 C CA . GLY A 1 83 ? -4.050 0.263 14.350 1.00 79.69 83 GLY A CA 1
ATOM 602 C C . GLY A 1 83 ? -2.836 -0.596 13.965 1.00 79.69 83 GLY A C 1
ATOM 603 O O . GLY A 1 83 ? -2.734 -1.022 12.814 1.00 79.69 83 GLY A O 1
ATOM 604 N N . LYS A 1 84 ? -1.951 -0.922 14.916 1.00 78.31 84 LYS A N 1
ATOM 605 C CA . LYS A 1 84 ? -0.771 -1.767 14.712 1.00 78.31 84 LYS A CA 1
ATOM 606 C C . LYS A 1 84 ? -0.712 -2.951 15.674 1.00 78.31 84 LYS A C 1
ATOM 608 O O . LYS A 1 84 ? -1.244 -2.882 16.778 1.00 78.31 84 LYS A O 1
ATOM 613 N N . LEU A 1 85 ? -0.078 -4.038 15.242 1.00 77.00 85 LEU A N 1
ATOM 614 C CA . LEU A 1 85 ? 0.197 -5.217 16.069 1.00 77.00 85 LEU A CA 1
ATOM 615 C C . LEU A 1 85 ? 1.590 -5.095 16.705 1.00 77.00 85 LEU A C 1
ATOM 617 O O . LEU A 1 85 ? 2.528 -4.650 16.053 1.00 77.00 85 LEU A O 1
ATOM 621 N N . GLY A 1 86 ? 1.736 -5.494 17.972 1.00 67.62 86 GLY A N 1
ATOM 622 C CA . GLY A 1 86 ? 3.047 -5.596 18.635 1.00 67.62 86 GLY A CA 1
ATOM 623 C C . GLY A 1 86 ? 3.657 -4.286 19.156 1.00 67.62 86 GLY A C 1
ATOM 624 O O . GLY A 1 86 ? 4.810 -4.284 19.580 1.00 67.62 86 GLY A O 1
ATOM 625 N N . LYS A 1 87 ? 2.906 -3.180 19.160 1.00 58.66 87 LYS A N 1
ATOM 626 C CA . LYS A 1 87 ? 3.241 -1.964 19.918 1.00 58.66 87 LYS A CA 1
ATOM 627 C C . LYS A 1 87 ? 2.334 -1.907 21.149 1.00 58.66 87 LYS A C 1
ATOM 629 O O . LYS A 1 87 ? 1.122 -2.022 20.994 1.00 58.66 87 LYS A O 1
ATOM 634 N N . ILE A 1 88 ? 2.939 -1.805 22.332 1.00 54.91 88 ILE A N 1
ATOM 635 C CA . ILE A 1 88 ? 2.277 -1.547 23.621 1.00 54.91 88 ILE A CA 1
ATOM 636 C C . ILE A 1 88 ? 2.398 -0.051 23.883 1.00 54.91 88 ILE A C 1
ATOM 638 O O . ILE A 1 88 ? 3.519 0.466 23.651 1.00 54.91 88 ILE A O 1
#